Protein AF-A0A3L2TF25-F1 (afdb_monomer_lite)

pLDDT: mean 81.67, std 15.46, range [38.72, 98.06]

Radius of gyration: 42.94 Å; chains: 1; bounding box: 91×60×108 Å

Foldseek 3Di:
DDPDPVVVCPVVPPVVVVDDPVRVVCVVCVVVVVVVCVVCVPPD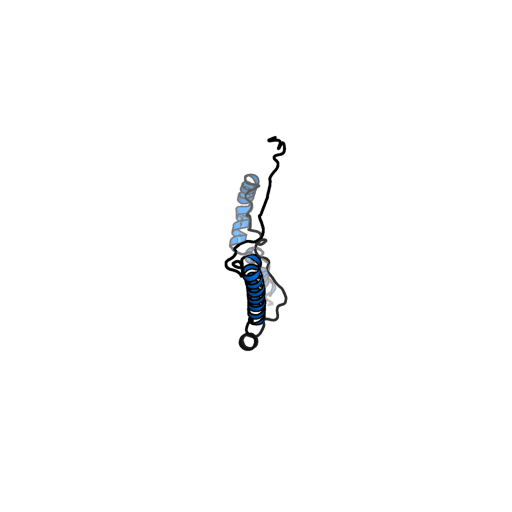DDDDDVPVDPPPPDVDPDDDPVVCVVPPDDCVVVVVVVVVVVVVVCVVVVVCCCPVVPFPPDPVGDPDDDPDDDDDDDDDPD

Structure (mmCIF, N/CA/C/O backbone):
data_AF-A0A3L2TF25-F1
#
_entry.id   AF-A0A3L2TF25-F1
#
loop_
_atom_site.group_PDB
_atom_site.id
_atom_site.type_symbol
_atom_site.label_atom_id
_atom_site.label_alt_id
_atom_site.label_comp_id
_atom_site.label_asym_id
_atom_site.label_entity_id
_atom_site.label_seq_id
_atom_site.pdbx_PDB_ins_code
_atom_site.Cartn_x
_atom_site.Cartn_y
_atom_site.Cartn_z
_atom_site.occupancy
_atom_site.B_iso_or_equiv
_atom_site.auth_seq_id
_atom_site.auth_comp_id
_atom_site.auth_asym_id
_atom_site.auth_atom_id
_atom_site.pdbx_PDB_model_num
ATOM 1 N N . MET A 1 1 ? 56.995 -3.291 -72.490 1.00 38.72 1 MET A N 1
ATOM 2 C CA . MET A 1 1 ? 55.911 -2.287 -72.456 1.00 38.72 1 MET A CA 1
ATOM 3 C C . MET A 1 1 ? 55.156 -2.468 -71.150 1.00 38.72 1 MET A C 1
ATOM 5 O O . MET A 1 1 ? 54.276 -3.314 -71.073 1.00 38.72 1 MET A O 1
ATOM 9 N N . GLU A 1 2 ? 55.556 -1.752 -70.102 1.00 40.59 2 GLU A N 1
ATOM 10 C CA . GLU A 1 2 ? 54.876 -1.799 -68.804 1.00 40.59 2 GLU A CA 1
ATOM 11 C C . GLU A 1 2 ? 53.756 -0.760 -68.796 1.00 40.59 2 GLU A C 1
ATOM 13 O O . GLU A 1 2 ? 53.997 0.444 -68.739 1.00 40.59 2 GLU A O 1
ATOM 18 N N . ILE A 1 3 ? 52.512 -1.222 -68.920 1.00 48.81 3 ILE A N 1
ATOM 19 C CA . ILE A 1 3 ? 51.339 -0.365 -68.754 1.00 48.81 3 ILE A CA 1
ATOM 20 C C . ILE A 1 3 ? 51.207 -0.099 -67.254 1.00 48.81 3 ILE A C 1
ATOM 22 O O . ILE A 1 3 ? 50.836 -0.983 -66.482 1.00 48.81 3 ILE A O 1
ATOM 26 N N . SER A 1 4 ? 51.552 1.120 -66.849 1.00 49.62 4 SER A N 1
ATOM 27 C CA . SER A 1 4 ? 51.525 1.591 -65.469 1.00 49.62 4 SER A CA 1
ATOM 28 C C . SER A 1 4 ? 50.151 1.365 -64.817 1.00 49.62 4 SER A C 1
ATOM 30 O O . SER A 1 4 ? 49.119 1.914 -65.205 1.00 49.62 4 SER A O 1
ATOM 32 N N . ILE A 1 5 ? 50.138 0.530 -63.776 1.00 53.00 5 ILE A N 1
ATOM 33 C CA . ILE A 1 5 ? 48.951 0.158 -62.982 1.00 53.00 5 ILE A CA 1
ATOM 34 C C . ILE A 1 5 ? 48.367 1.371 -62.219 1.00 53.00 5 ILE A C 1
ATOM 36 O O . ILE A 1 5 ? 47.224 1.344 -61.756 1.00 53.00 5 ILE A O 1
ATOM 40 N N . THR A 1 6 ? 49.098 2.486 -62.152 1.00 54.81 6 THR A N 1
ATOM 41 C CA . THR A 1 6 ? 48.740 3.701 -61.406 1.00 54.81 6 THR A CA 1
ATOM 42 C C . THR A 1 6 ? 47.495 4.427 -61.927 1.00 54.81 6 THR A C 1
ATOM 44 O O . THR A 1 6 ? 46.816 5.089 -61.143 1.00 54.81 6 THR A O 1
ATOM 47 N N . ALA A 1 7 ? 47.106 4.262 -63.196 1.00 54.38 7 ALA A N 1
ATOM 48 C CA . ALA A 1 7 ? 45.924 4.940 -63.747 1.00 54.38 7 ALA A CA 1
ATOM 49 C C . ALA A 1 7 ? 44.576 4.335 -63.297 1.00 54.38 7 ALA A C 1
ATOM 51 O O . ALA A 1 7 ? 43.543 5.001 -63.380 1.00 54.38 7 ALA A O 1
ATOM 52 N N . ARG A 1 8 ? 44.552 3.083 -62.809 1.00 51.22 8 ARG A N 1
ATOM 53 C CA . ARG A 1 8 ? 43.303 2.399 -62.413 1.00 51.22 8 ARG A CA 1
ATOM 54 C C . ARG A 1 8 ? 42.851 2.685 -60.977 1.00 51.22 8 ARG A C 1
ATOM 56 O O . ARG A 1 8 ? 41.674 2.499 -60.682 1.00 51.22 8 ARG A O 1
ATOM 63 N N . TYR A 1 9 ? 43.734 3.198 -60.120 1.00 50.28 9 TYR A N 1
ATOM 64 C CA . TYR A 1 9 ? 43.441 3.455 -58.702 1.00 50.28 9 TYR A CA 1
ATOM 65 C C . TYR A 1 9 ? 43.125 4.925 -58.368 1.00 50.28 9 TYR A C 1
ATOM 67 O O . TYR A 1 9 ? 42.723 5.214 -57.244 1.00 50.28 9 TYR A O 1
ATOM 75 N N . SER A 1 10 ? 43.220 5.859 -59.324 1.00 54.38 10 SER A N 1
ATOM 76 C CA . SER A 1 10 ? 42.895 7.282 -59.090 1.00 54.38 10 SER A CA 1
ATOM 77 C C . SER A 1 10 ? 41.399 7.554 -58.889 1.00 54.38 10 SER A C 1
ATOM 79 O O . SER A 1 10 ? 41.024 8.554 -58.287 1.00 54.38 10 SER A O 1
ATOM 81 N N . LYS A 1 11 ? 40.522 6.651 -59.349 1.00 53.31 11 LYS A N 1
ATOM 82 C CA . LYS A 1 11 ? 39.061 6.792 -59.212 1.00 53.31 11 LYS A CA 1
ATOM 83 C C . LYS A 1 11 ? 38.536 6.482 -57.807 1.00 53.31 11 LYS A C 1
ATOM 85 O O . LYS A 1 11 ? 37.373 6.748 -57.531 1.00 53.31 11 LYS A O 1
ATOM 90 N N . LEU A 1 12 ? 39.355 5.910 -56.925 1.00 53.34 12 LEU A N 1
ATOM 91 C CA . LEU A 1 12 ? 38.930 5.524 -55.573 1.00 53.34 12 LEU A CA 1
ATOM 92 C C . LEU A 1 12 ? 39.085 6.651 -54.539 1.00 53.34 12 LEU A C 1
ATOM 94 O O . LEU A 1 12 ? 38.544 6.540 -53.444 1.00 53.34 12 LEU A O 1
ATOM 98 N N . THR A 1 13 ? 39.779 7.741 -54.876 1.00 55.03 13 THR A N 1
ATOM 99 C CA . THR A 1 13 ? 40.023 8.889 -53.979 1.00 55.03 13 THR A CA 1
ATOM 100 C C . THR A 1 13 ? 39.224 10.137 -54.355 1.00 55.03 13 THR A C 1
ATOM 102 O O . THR A 1 13 ? 39.316 11.170 -53.688 1.00 55.03 13 THR A O 1
ATOM 105 N N . ASP A 1 14 ? 38.411 10.055 -55.408 1.00 60.00 14 ASP A N 1
ATOM 106 C CA . ASP A 1 14 ? 37.615 11.173 -55.889 1.00 60.00 14 ASP A CA 1
ATOM 107 C C . ASP A 1 14 ? 36.453 11.424 -54.907 1.00 60.00 14 ASP A C 1
ATOM 109 O O . ASP A 1 14 ? 35.483 10.661 -54.858 1.00 60.00 14 ASP A O 1
ATOM 113 N N . ARG A 1 15 ? 36.530 12.489 -54.087 1.00 58.09 15 ARG A N 1
ATOM 114 C CA . ARG A 1 15 ? 35.522 12.807 -53.040 1.00 58.09 15 ARG A CA 1
ATOM 115 C C . ARG A 1 15 ? 34.084 12.821 -53.572 1.00 58.09 15 ARG A C 1
ATOM 117 O O . ARG A 1 15 ? 33.142 12.553 -52.829 1.00 58.09 15 ARG A O 1
ATOM 124 N N . ARG A 1 16 ? 33.899 13.106 -54.867 1.00 55.97 16 ARG A N 1
ATOM 125 C CA . ARG A 1 16 ? 32.598 13.055 -55.553 1.00 55.97 16 ARG A CA 1
ATOM 126 C C . ARG A 1 16 ? 31.972 11.658 -55.588 1.00 55.97 16 ARG A C 1
ATOM 128 O O . ARG A 1 16 ? 30.742 11.576 -55.580 1.00 55.97 16 ARG A O 1
ATOM 135 N N . ILE A 1 17 ? 32.778 10.599 -55.634 1.00 58.16 17 ILE A N 1
ATOM 136 C CA . ILE A 1 17 ? 32.339 9.194 -55.675 1.00 58.16 17 ILE A CA 1
ATOM 137 C C . ILE A 1 17 ? 32.007 8.691 -54.263 1.00 58.16 17 ILE A C 1
ATOM 139 O O . ILE A 1 17 ? 31.084 7.901 -54.094 1.00 58.16 17 ILE A O 1
ATOM 143 N N . GLN A 1 18 ? 32.691 9.219 -53.246 1.00 63.19 18 GLN A N 1
ATOM 144 C CA . GLN A 1 18 ? 32.532 8.822 -51.844 1.00 63.19 18 GLN A CA 1
ATOM 145 C C . GLN A 1 18 ? 31.265 9.389 -51.175 1.00 63.19 18 GLN A C 1
ATOM 147 O O . GLN A 1 18 ? 30.787 8.845 -50.183 1.00 63.19 18 GLN A O 1
ATOM 152 N N . MET A 1 19 ? 30.706 10.477 -51.715 1.00 73.31 19 MET A N 1
ATOM 153 C CA . MET A 1 19 ? 29.523 11.141 -51.160 1.00 73.31 19 MET A CA 1
ATOM 154 C C . MET A 1 19 ? 28.221 10.517 -51.668 1.00 73.31 19 MET A C 1
ATOM 156 O O . MET A 1 19 ? 28.060 10.271 -52.866 1.00 73.31 19 MET A O 1
ATOM 160 N N . ASP A 1 20 ? 27.246 10.316 -50.779 1.00 82.94 20 ASP A N 1
ATOM 161 C CA . ASP A 1 20 ? 25.920 9.856 -51.191 1.00 82.94 20 ASP A CA 1
ATOM 162 C C . ASP A 1 20 ? 25.215 10.905 -52.090 1.00 82.94 20 ASP A C 1
ATOM 164 O O . ASP A 1 20 ? 25.556 12.097 -52.132 1.00 82.94 20 ASP A O 1
ATOM 168 N N . ALA A 1 21 ? 24.218 10.466 -52.863 1.00 82.38 21 ALA A N 1
ATOM 169 C CA . ALA A 1 21 ? 23.508 11.346 -53.794 1.00 82.38 21 ALA A CA 1
ATOM 170 C C . ALA A 1 21 ? 22.782 12.514 -53.093 1.00 82.38 21 ALA A C 1
ATOM 172 O O . ALA A 1 21 ? 22.637 13.599 -53.674 1.00 82.38 21 ALA A O 1
ATOM 173 N N . GLN A 1 22 ? 22.346 12.318 -51.847 1.00 83.81 22 GLN A N 1
ATOM 174 C CA . GLN A 1 22 ? 21.678 13.331 -51.037 1.00 83.81 22 GLN A CA 1
ATOM 175 C C . GLN A 1 22 ? 22.672 14.399 -50.562 1.00 83.81 22 GLN A C 1
ATOM 177 O O . GLN A 1 22 ? 22.355 15.590 -50.601 1.00 83.81 22 GLN A O 1
ATOM 182 N N . ALA A 1 23 ? 23.886 14.006 -50.195 1.00 83.12 23 ALA A N 1
ATOM 183 C CA . ALA A 1 23 ? 24.963 14.865 -49.742 1.00 83.12 23 ALA A CA 1
ATOM 184 C C . ALA A 1 23 ? 25.459 15.767 -50.881 1.00 83.12 23 ALA A C 1
ATOM 186 O O . ALA A 1 23 ? 25.485 16.988 -50.720 1.00 83.12 23 ALA A O 1
ATOM 187 N N . ARG A 1 24 ? 25.654 15.218 -52.090 1.00 84.94 24 ARG A N 1
ATOM 188 C CA . ARG A 1 24 ? 25.953 16.027 -53.294 1.00 84.94 24 ARG A CA 1
ATOM 189 C C . ARG A 1 24 ? 24.856 17.048 -53.620 1.00 84.94 24 ARG A C 1
ATOM 191 O O . ARG A 1 24 ? 25.123 18.144 -54.116 1.00 84.94 24 ARG A O 1
ATOM 198 N N . ARG A 1 25 ? 23.585 16.698 -53.391 1.00 85.44 25 ARG A N 1
ATOM 199 C CA . ARG A 1 25 ? 22.449 17.621 -53.576 1.00 85.44 25 ARG A CA 1
ATOM 200 C C . ARG A 1 25 ? 22.410 18.702 -52.490 1.00 85.44 25 ARG A C 1
ATOM 202 O O . ARG A 1 25 ? 22.011 19.824 -52.801 1.00 85.44 25 ARG A O 1
ATOM 209 N N . ARG A 1 26 ? 22.801 18.383 -51.251 1.00 85.94 26 ARG A N 1
ATOM 210 C CA . ARG A 1 26 ? 22.909 19.346 -50.142 1.00 85.94 26 ARG A CA 1
ATOM 211 C C . ARG A 1 26 ? 24.011 20.371 -50.407 1.00 85.94 26 ARG A C 1
ATOM 213 O O . ARG A 1 26 ? 23.721 21.556 -50.297 1.00 85.94 26 ARG A O 1
ATOM 220 N N . GLU A 1 27 ? 25.194 19.937 -50.844 1.00 85.81 27 GLU A N 1
ATOM 221 C CA . GLU A 1 27 ? 26.321 20.828 -51.177 1.00 85.81 27 GLU A CA 1
ATOM 222 C C . GLU A 1 27 ? 25.964 21.829 -52.277 1.00 85.81 27 GLU A C 1
ATOM 224 O O . GLU A 1 27 ? 26.125 23.032 -52.097 1.00 85.81 27 GLU A O 1
ATOM 229 N N . ARG A 1 28 ? 25.352 21.363 -53.376 1.00 89.50 28 ARG A N 1
ATOM 230 C CA . ARG A 1 28 ? 24.872 22.258 -54.448 1.00 89.50 28 ARG A CA 1
ATOM 231 C C . ARG A 1 28 ? 23.836 23.284 -53.989 1.00 89.50 28 ARG A C 1
ATOM 233 O O . ARG A 1 28 ? 23.582 24.247 -54.698 1.00 89.50 28 ARG A O 1
ATOM 240 N N . ARG A 1 29 ? 23.180 23.059 -52.850 1.00 90.81 29 ARG A N 1
ATOM 241 C CA . ARG A 1 29 ? 22.178 23.968 -52.279 1.00 90.81 29 ARG A CA 1
ATOM 242 C C . ARG A 1 29 ? 22.666 24.663 -51.014 1.00 90.81 29 ARG A C 1
ATOM 244 O O . ARG A 1 29 ? 21.836 25.242 -50.316 1.00 90.81 29 ARG A O 1
ATOM 251 N N . ALA A 1 30 ? 23.963 24.613 -50.717 1.00 87.56 30 ALA A N 1
ATOM 252 C CA . ALA A 1 30 ? 24.525 25.193 -49.504 1.00 87.56 30 ALA A CA 1
ATOM 253 C C . ALA A 1 30 ? 24.215 26.692 -49.391 1.00 87.56 30 ALA A C 1
ATOM 255 O O . ALA A 1 30 ? 23.776 27.141 -48.341 1.00 87.56 30 ALA A O 1
ATOM 256 N N . GLU A 1 31 ? 24.326 27.436 -50.490 1.00 87.12 31 GLU A N 1
ATOM 257 C CA . GLU A 1 31 ? 24.062 28.879 -50.529 1.00 87.12 31 GLU A CA 1
ATOM 258 C C . GLU A 1 31 ? 22.587 29.212 -50.248 1.00 87.12 31 GLU A C 1
ATOM 260 O O . GLU A 1 31 ? 22.271 30.036 -49.391 1.00 87.12 31 GLU A O 1
ATOM 265 N N . LYS A 1 32 ? 21.663 28.459 -50.861 1.00 89.81 32 LYS A N 1
ATOM 266 C CA . LYS A 1 32 ? 20.223 28.557 -50.575 1.00 89.81 32 LYS A CA 1
ATOM 267 C C . LYS A 1 32 ? 19.905 28.210 -49.117 1.00 89.81 32 LYS A C 1
ATOM 269 O O . LYS A 1 32 ? 19.047 28.838 -48.502 1.00 89.81 32 LYS A O 1
ATOM 274 N N . GLN A 1 33 ? 20.576 27.204 -48.557 1.00 85.00 33 GLN A N 1
ATOM 275 C CA . GLN A 1 33 ? 20.422 26.844 -47.147 1.00 85.00 33 GLN A CA 1
ATOM 276 C C . GLN A 1 33 ? 21.007 27.913 -46.219 1.00 85.00 33 GLN A C 1
ATOM 278 O O . GLN A 1 33 ? 20.435 28.146 -45.161 1.00 85.00 33 GLN A O 1
ATOM 283 N N . ALA A 1 34 ? 22.108 28.567 -46.595 1.00 84.94 34 ALA A N 1
ATOM 284 C CA . ALA A 1 34 ? 22.728 29.636 -45.818 1.00 84.94 34 ALA A CA 1
ATOM 285 C C . ALA A 1 34 ? 21.818 30.868 -45.740 1.00 84.94 34 ALA A C 1
ATOM 287 O O . ALA A 1 34 ? 21.548 31.346 -44.641 1.00 84.94 34 ALA A O 1
ATOM 288 N N . GLN A 1 35 ? 21.254 31.301 -46.872 1.00 88.31 35 GLN A N 1
ATOM 289 C CA . GLN A 1 35 ? 20.246 32.369 -46.905 1.00 88.31 35 GLN A CA 1
ATOM 290 C C . GLN A 1 35 ? 19.028 32.017 -46.043 1.00 88.31 35 GLN A C 1
ATOM 292 O O . GLN A 1 35 ? 18.568 32.823 -45.237 1.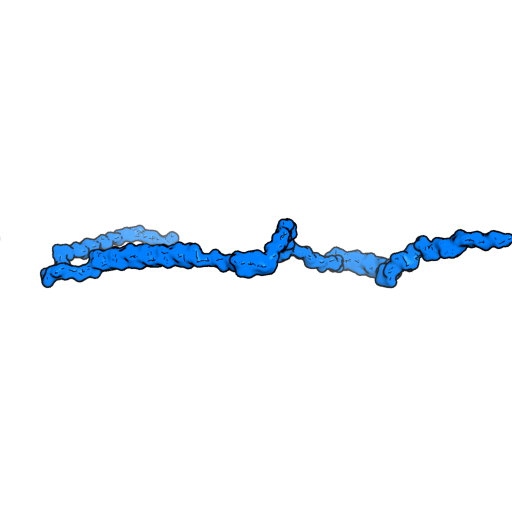00 88.31 35 GLN A O 1
ATOM 297 N N . TRP A 1 36 ? 18.534 30.782 -46.160 1.00 85.69 36 TRP A N 1
ATOM 298 C CA . TRP A 1 36 ? 17.386 30.329 -45.382 1.00 85.69 36 TRP A CA 1
ATOM 299 C C . TRP A 1 36 ? 17.672 30.278 -43.875 1.00 85.69 36 TRP A C 1
ATOM 301 O O . TRP A 1 36 ? 16.824 30.697 -43.094 1.00 85.69 36 TRP A O 1
ATOM 311 N N . LYS A 1 37 ? 18.861 29.820 -43.460 1.00 83.88 37 LYS A N 1
ATOM 312 C CA . LYS A 1 37 ? 19.297 29.804 -42.052 1.00 83.88 37 LYS A CA 1
ATOM 313 C C . LYS A 1 37 ? 19.507 31.210 -41.490 1.00 83.88 37 LYS A C 1
ATOM 315 O O . LYS A 1 37 ? 19.174 31.434 -40.333 1.00 83.88 37 LYS A O 1
ATOM 320 N N . ALA A 1 38 ? 20.026 32.139 -42.295 1.00 84.38 38 ALA A N 1
ATOM 321 C CA . ALA A 1 38 ? 20.179 33.539 -41.901 1.00 84.38 38 ALA A CA 1
ATOM 322 C C . ALA A 1 38 ? 18.816 34.204 -41.641 1.00 84.38 38 ALA A C 1
ATOM 324 O O . ALA A 1 38 ? 18.669 34.938 -40.671 1.00 84.38 38 ALA A O 1
ATOM 325 N N . ALA A 1 39 ? 17.810 33.894 -42.466 1.00 87.06 39 ALA A N 1
ATOM 326 C CA . ALA A 1 39 ? 16.442 34.381 -42.286 1.00 87.06 39 ALA A CA 1
ATOM 327 C C . ALA A 1 39 ? 15.650 33.626 -41.199 1.00 87.06 39 ALA A C 1
ATOM 329 O O . ALA A 1 39 ? 14.734 34.188 -40.609 1.00 87.06 39 ALA A O 1
ATOM 330 N N . ASN A 1 40 ? 15.984 32.358 -40.928 1.00 84.06 40 ASN A N 1
ATOM 331 C CA . ASN A 1 40 ? 15.253 31.488 -40.000 1.00 84.06 40 ASN A CA 1
ATOM 332 C C . ASN A 1 40 ? 16.189 30.876 -38.941 1.00 84.06 40 ASN A C 1
ATOM 334 O O . ASN A 1 40 ? 16.381 29.654 -38.918 1.00 84.06 40 ASN A O 1
ATOM 338 N N . PRO A 1 41 ? 16.762 31.691 -38.035 1.00 79.06 41 PRO A N 1
ATOM 339 C CA . PRO A 1 41 ? 17.740 31.216 -37.056 1.00 79.06 41 PRO A CA 1
ATOM 340 C C . PRO A 1 41 ? 17.162 30.209 -36.046 1.00 79.06 41 PRO A C 1
ATOM 342 O O . PRO A 1 41 ? 17.906 29.404 -35.493 1.00 79.06 41 PRO A O 1
ATOM 345 N N . LEU A 1 42 ? 15.842 30.215 -35.821 1.00 78.25 42 LEU A N 1
ATOM 346 C CA . LEU A 1 42 ? 15.165 29.35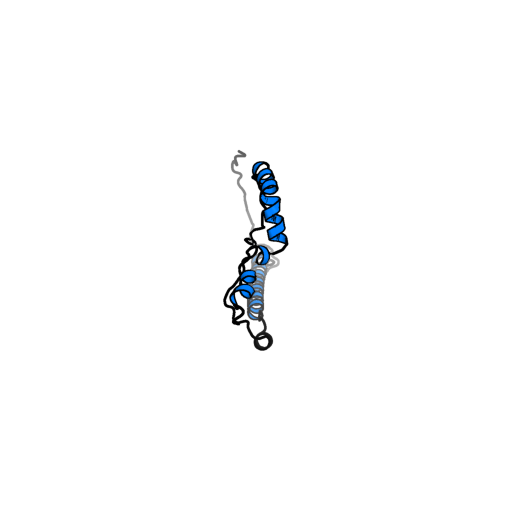5 -34.840 1.00 78.25 42 LEU A CA 1
ATOM 347 C C . LEU A 1 42 ? 14.612 28.039 -35.424 1.00 78.25 42 LEU A C 1
ATOM 349 O O . LEU A 1 42 ? 14.301 27.124 -34.668 1.00 78.25 42 LEU A O 1
ATOM 353 N N . LEU A 1 43 ? 14.502 27.908 -36.752 1.00 73.69 43 LEU A N 1
ATOM 354 C CA . LEU A 1 43 ? 13.932 26.728 -37.429 1.00 73.69 43 LEU A CA 1
ATOM 355 C C . LEU A 1 43 ? 15.022 25.752 -37.899 1.00 73.69 43 LEU A C 1
ATOM 357 O O . LEU A 1 43 ? 15.019 25.261 -39.026 1.00 73.69 43 LEU A O 1
ATOM 361 N N . VAL A 1 44 ? 15.981 25.443 -37.034 1.00 68.75 44 VAL A N 1
ATOM 362 C CA . VAL A 1 44 ? 16.969 24.387 -37.295 1.00 68.75 44 VAL A CA 1
ATOM 363 C C . VAL A 1 44 ? 16.391 23.069 -36.782 1.00 68.75 44 VAL A C 1
ATOM 365 O O . VAL A 1 44 ? 15.873 23.035 -35.673 1.00 68.75 44 VAL A O 1
ATOM 368 N N . GLY A 1 45 ? 16.424 22.006 -37.597 1.00 69.69 45 GLY A N 1
ATOM 369 C CA . GLY A 1 45 ? 15.716 20.742 -37.344 1.00 69.69 45 GLY A CA 1
ATOM 370 C C . GLY A 1 45 ? 15.808 20.257 -35.894 1.00 69.69 45 GLY A C 1
ATOM 371 O O . GLY A 1 45 ? 16.844 19.751 -35.465 1.00 69.69 45 GLY A O 1
ATOM 372 N N . VAL A 1 46 ? 14.715 20.416 -35.147 1.00 68.12 46 VAL A N 1
ATOM 373 C CA . VAL A 1 46 ? 14.624 19.997 -33.749 1.00 68.12 46 VAL A CA 1
ATOM 374 C C . VAL A 1 46 ? 14.335 18.500 -33.730 1.00 68.12 46 VAL A C 1
ATOM 376 O O . VAL A 1 46 ? 13.274 18.057 -34.159 1.00 68.12 46 VAL A O 1
ATOM 379 N N . SER A 1 47 ? 15.290 17.709 -33.248 1.00 67.69 47 SER A N 1
ATOM 380 C CA . SER A 1 47 ? 15.067 16.294 -32.942 1.00 67.69 47 SER A CA 1
ATOM 381 C C . SER A 1 47 ? 14.551 16.168 -31.508 1.00 67.69 47 SER A C 1
ATOM 383 O O . SER A 1 47 ? 15.118 16.772 -30.593 1.00 67.69 47 SER A O 1
ATOM 385 N N . ALA A 1 48 ? 13.481 15.401 -31.296 1.00 70.94 48 ALA A N 1
ATOM 386 C CA . ALA A 1 48 ? 12.959 15.135 -29.960 1.00 70.94 48 ALA A CA 1
ATOM 387 C C . ALA A 1 48 ? 14.031 14.421 -29.115 1.00 70.94 48 ALA A C 1
ATOM 389 O O . ALA A 1 48 ? 14.508 13.345 -29.478 1.00 70.94 48 ALA A O 1
ATOM 390 N N . LYS A 1 49 ? 14.434 15.017 -27.985 1.00 69.00 49 LYS A N 1
ATOM 391 C CA . LYS A 1 49 ? 15.392 14.381 -27.071 1.00 69.00 49 LYS A CA 1
ATOM 392 C C . LYS A 1 49 ? 14.688 13.237 -26.320 1.00 69.00 49 LYS A C 1
ATOM 394 O O . LYS A 1 49 ? 13.618 13.470 -25.760 1.00 69.00 49 LYS A O 1
ATOM 399 N N . PRO A 1 50 ? 15.277 12.030 -26.232 1.00 67.50 50 PRO A N 1
ATOM 400 C CA . PRO A 1 50 ? 14.640 10.822 -25.689 1.00 67.50 50 PRO A CA 1
ATOM 401 C C . PRO A 1 50 ? 14.515 10.804 -24.151 1.00 67.50 50 PRO A C 1
ATOM 403 O O . PRO A 1 50 ? 14.447 9.737 -23.548 1.00 67.50 50 PRO A O 1
ATOM 406 N N . VAL A 1 51 ? 14.477 11.970 -23.498 1.00 59.91 51 VAL A N 1
ATOM 407 C CA . VAL A 1 51 ? 14.499 12.109 -22.029 1.00 59.91 51 VAL A CA 1
ATOM 408 C C . VAL A 1 51 ? 13.296 11.417 -21.360 1.00 59.91 51 VAL A C 1
ATOM 410 O O . VAL A 1 51 ? 13.384 11.018 -20.206 1.00 59.91 51 VAL A O 1
ATOM 413 N N . ASN A 1 52 ? 12.209 11.165 -22.100 1.00 60.69 52 ASN A N 1
ATOM 414 C CA . ASN A 1 52 ? 10.991 10.523 -21.586 1.00 60.69 52 ASN A CA 1
ATOM 415 C C . ASN A 1 52 ? 11.040 8.985 -21.531 1.00 60.69 52 ASN A C 1
ATOM 417 O O . ASN A 1 52 ? 10.078 8.371 -21.071 1.00 60.69 52 ASN A O 1
ATOM 421 N N . ARG A 1 53 ? 12.115 8.334 -22.001 1.00 60.88 53 ARG A N 1
ATOM 422 C CA . ARG A 1 53 ? 12.259 6.874 -21.904 1.00 60.88 53 ARG A CA 1
ATOM 423 C C . ARG A 1 53 ? 13.548 6.548 -21.158 1.00 60.88 53 ARG A C 1
ATOM 425 O O . ARG A 1 53 ? 14.591 6.459 -21.806 1.00 60.88 53 ARG A O 1
ATOM 432 N N . PRO A 1 54 ? 13.516 6.350 -19.827 1.00 67.75 54 PRO A N 1
ATOM 433 C CA . PRO A 1 54 ? 14.665 5.782 -19.141 1.00 67.75 54 PRO A CA 1
ATOM 434 C C . PRO A 1 54 ? 14.934 4.410 -19.763 1.00 67.75 54 PRO A C 1
ATOM 436 O O . PRO A 1 54 ? 14.185 3.452 -19.567 1.00 67.75 54 PRO A O 1
ATOM 439 N N . ILE A 1 55 ? 15.980 4.322 -20.584 1.00 62.22 55 ILE A N 1
ATOM 440 C CA . ILE A 1 55 ? 16.489 3.040 -21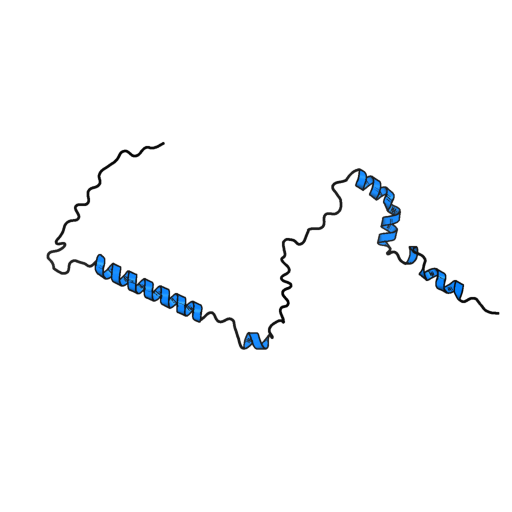.048 1.00 62.22 55 ILE A CA 1
ATOM 441 C C . ILE A 1 55 ? 17.119 2.413 -19.811 1.00 62.22 55 ILE A C 1
ATOM 443 O O . ILE A 1 55 ? 18.225 2.766 -19.413 1.00 62.22 55 ILE A O 1
ATOM 447 N N . LEU A 1 56 ? 16.381 1.509 -19.168 1.00 65.44 56 LEU A N 1
ATOM 448 C CA . LEU A 1 56 ? 16.904 0.654 -18.110 1.00 65.44 56 LEU A CA 1
ATOM 449 C C . LEU A 1 56 ? 17.873 -0.356 -18.745 1.00 65.44 56 LEU A C 1
ATOM 451 O O . LEU A 1 56 ? 17.567 -1.543 -18.833 1.00 65.44 56 LEU A O 1
ATOM 455 N N . SER A 1 57 ? 19.046 0.099 -19.195 1.00 66.12 57 SER A N 1
ATOM 456 C CA . SER A 1 57 ? 20.157 -0.754 -19.640 1.00 66.12 57 SER A CA 1
ATOM 457 C C . SER A 1 57 ? 20.886 -1.369 -18.443 1.00 66.12 57 SER A C 1
ATOM 459 O O . SER A 1 57 ? 22.114 -1.405 -18.389 1.00 66.12 57 SER A O 1
ATOM 461 N N . LEU A 1 58 ? 20.126 -1.828 -17.445 1.00 70.75 58 LEU A N 1
ATOM 462 C CA . LEU A 1 58 ? 20.664 -2.695 -16.410 1.00 70.75 58 LEU A CA 1
ATOM 463 C C . LEU A 1 58 ? 21.143 -3.971 -17.109 1.00 70.75 58 LEU A C 1
ATOM 465 O O . LEU A 1 58 ? 20.426 -4.509 -17.954 1.00 70.75 58 LEU A O 1
ATOM 469 N N . ASN A 1 59 ? 22.330 -4.458 -16.747 1.00 64.00 59 ASN A N 1
ATOM 470 C CA . ASN A 1 59 ? 22.925 -5.687 -17.271 1.00 64.00 59 ASN A CA 1
ATOM 471 C C . ASN A 1 59 ? 22.135 -6.914 -16.767 1.00 64.00 59 ASN A C 1
ATOM 473 O O . ASN A 1 59 ? 22.586 -7.678 -15.917 1.00 64.00 59 ASN A O 1
ATOM 477 N N . ARG A 1 60 ? 20.884 -7.053 -17.215 1.00 65.94 60 ARG A N 1
ATOM 478 C CA . ARG A 1 60 ? 20.006 -8.166 -16.872 1.00 65.94 60 ARG A CA 1
ATOM 479 C C . ARG A 1 60 ? 20.423 -9.335 -17.746 1.00 65.94 60 ARG A C 1
ATOM 481 O O . ARG A 1 60 ? 20.085 -9.361 -18.925 1.00 65.94 60 ARG A O 1
ATOM 488 N N . LYS A 1 61 ? 21.121 -10.320 -17.178 1.00 74.75 61 LYS A N 1
ATOM 489 C CA . LYS A 1 61 ? 21.074 -11.677 -17.733 1.00 74.75 61 LYS A CA 1
ATOM 490 C C . LYS A 1 61 ? 19.594 -12.090 -17.698 1.00 74.75 61 LYS A C 1
ATOM 492 O O . LYS A 1 61 ? 19.035 -12.147 -16.601 1.00 74.75 61 LYS A O 1
ATOM 497 N N . PRO A 1 62 ? 18.911 -12.226 -18.849 1.00 77.06 62 PRO A N 1
ATOM 498 C CA . PRO A 1 62 ? 17.485 -12.512 -18.847 1.00 77.06 62 PRO A CA 1
ATOM 499 C C . PRO A 1 62 ? 17.271 -13.882 -18.204 1.00 77.06 62 PRO A C 1
ATOM 501 O O . PRO A 1 62 ? 17.961 -14.836 -18.561 1.00 77.06 62 PRO A O 1
ATOM 504 N N . LYS A 1 63 ? 16.338 -13.972 -17.248 1.00 79.50 63 LYS A N 1
ATOM 505 C CA . LYS A 1 63 ? 15.940 -15.260 -16.667 1.00 79.50 63 LYS A CA 1
ATOM 506 C C . LYS A 1 63 ? 15.458 -16.180 -17.787 1.00 79.50 63 LYS A C 1
ATOM 508 O O . LYS A 1 63 ? 14.783 -15.717 -18.715 1.00 79.50 63 LYS A O 1
ATOM 513 N N . SER A 1 64 ? 15.785 -17.466 -17.705 1.00 88.56 64 SER A N 1
ATOM 514 C CA . SER A 1 64 ? 15.288 -18.428 -18.688 1.00 88.56 64 SER A CA 1
ATOM 515 C C . SER A 1 64 ? 13.760 -18.514 -18.615 1.00 88.56 64 SER A C 1
ATOM 517 O O . SER A 1 64 ? 13.151 -18.395 -17.546 1.00 88.56 64 SER A O 1
ATOM 519 N N . ARG A 1 65 ? 13.118 -18.760 -19.763 1.00 87.56 65 ARG A N 1
ATOM 520 C CA . ARG A 1 65 ? 11.669 -19.016 -19.816 1.00 87.56 65 ARG A CA 1
ATOM 521 C C . ARG A 1 65 ? 11.287 -20.228 -18.960 1.00 87.56 65 ARG A C 1
ATOM 523 O O . ARG A 1 65 ? 10.235 -20.208 -18.335 1.00 87.56 65 ARG A O 1
ATOM 530 N N . VAL A 1 66 ? 12.157 -21.239 -18.901 1.00 91.94 66 VAL A N 1
ATOM 531 C CA . VAL A 1 66 ? 11.957 -22.448 -18.084 1.00 91.94 66 VAL A CA 1
ATOM 532 C C . VAL A 1 66 ? 12.024 -22.116 -16.592 1.00 91.94 66 VAL A C 1
ATOM 534 O O . VAL A 1 66 ? 11.154 -22.526 -15.835 1.00 91.94 66 VAL A O 1
ATOM 537 N N . GLU A 1 67 ? 12.993 -21.301 -16.169 1.00 88.31 67 GLU A N 1
ATOM 538 C CA . GLU A 1 67 ? 13.122 -20.874 -14.766 1.00 88.31 67 GLU A CA 1
ATOM 539 C C . GLU A 1 67 ? 11.926 -20.045 -14.299 1.00 88.31 67 GLU A C 1
ATOM 541 O O . GLU A 1 67 ? 11.531 -20.138 -13.141 1.00 88.31 67 GLU A O 1
ATOM 546 N N . SER A 1 68 ? 11.351 -19.249 -15.203 1.00 88.81 68 SER A N 1
ATOM 547 C CA . SER A 1 68 ? 10.170 -18.428 -14.922 1.00 88.81 68 SER A CA 1
ATOM 548 C C . SER A 1 68 ? 8.887 -19.263 -14.851 1.00 88.81 68 SER A C 1
ATOM 550 O O . SER A 1 68 ? 7.970 -18.898 -14.127 1.00 88.81 68 SER A O 1
ATOM 552 N N . ALA A 1 69 ? 8.819 -20.383 -15.581 1.00 88.69 69 ALA A N 1
ATOM 553 C CA . ALA A 1 69 ? 7.721 -21.345 -15.474 1.00 88.69 69 ALA A CA 1
ATOM 554 C C . ALA A 1 69 ? 7.805 -22.165 -14.176 1.00 88.69 69 ALA A C 1
ATOM 556 O O . ALA A 1 69 ? 6.780 -22.435 -13.562 1.00 88.69 69 ALA A O 1
ATOM 557 N N . LEU A 1 70 ? 9.022 -22.531 -13.755 1.00 93.25 70 LEU A N 1
ATOM 558 C CA . LEU A 1 70 ? 9.262 -23.246 -12.496 1.00 93.25 70 LEU A CA 1
ATOM 559 C C . LEU A 1 70 ? 9.078 -22.352 -11.262 1.00 93.25 70 LEU A C 1
ATOM 561 O O . LEU A 1 70 ? 8.630 -22.838 -10.232 1.00 93.25 70 LEU A O 1
ATOM 565 N N . ASN A 1 71 ? 9.409 -21.062 -11.367 1.00 89.06 71 ASN A N 1
ATOM 566 C CA . ASN A 1 71 ? 9.289 -20.086 -10.283 1.00 89.06 71 ASN A CA 1
ATOM 567 C C . ASN A 1 71 ? 8.363 -18.940 -10.715 1.00 89.06 71 ASN A C 1
ATOM 569 O O . ASN A 1 71 ? 8.851 -17.852 -11.061 1.00 89.06 71 ASN A O 1
ATOM 573 N N . PRO A 1 72 ? 7.039 -19.176 -10.754 1.00 90.94 72 PRO A N 1
ATOM 574 C CA . PRO A 1 72 ? 6.086 -18.119 -11.045 1.00 90.94 72 PRO A CA 1
ATOM 575 C C . PRO A 1 72 ? 6.149 -17.031 -9.968 1.00 90.94 72 PRO A C 1
ATOM 577 O O . PRO A 1 72 ? 6.658 -17.235 -8.866 1.00 90.94 72 PRO A O 1
ATOM 580 N N . ILE A 1 73 ? 5.631 -15.847 -10.295 1.00 92.38 73 ILE A N 1
ATOM 581 C CA . ILE A 1 73 ? 5.481 -14.782 -9.303 1.00 92.38 73 ILE A CA 1
ATOM 582 C C . ILE A 1 73 ? 4.454 -15.254 -8.281 1.00 92.38 73 ILE A C 1
ATOM 584 O O . ILE A 1 73 ? 3.286 -15.433 -8.620 1.00 92.38 73 ILE A O 1
ATOM 588 N N . ASP A 1 74 ? 4.911 -15.438 -7.051 1.00 93.31 74 ASP A N 1
ATOM 589 C CA . ASP A 1 74 ? 4.075 -15.866 -5.948 1.00 93.31 74 ASP A CA 1
ATOM 590 C C . ASP A 1 74 ? 3.726 -14.672 -5.052 1.00 93.31 74 ASP A C 1
ATOM 592 O O . ASP A 1 74 ? 4.604 -13.954 -4.569 1.00 93.31 74 ASP A O 1
ATOM 596 N N . LEU A 1 75 ? 2.427 -14.442 -4.872 1.00 95.12 75 LEU A N 1
ATOM 597 C CA . LEU A 1 75 ? 1.868 -13.404 -4.004 1.00 95.12 75 LEU A CA 1
ATOM 598 C C . LEU A 1 75 ? 1.052 -14.011 -2.853 1.00 95.12 75 LEU A C 1
ATOM 600 O O . LEU A 1 75 ? 0.372 -13.272 -2.143 1.00 95.12 75 LEU A O 1
ATOM 604 N N . THR A 1 76 ? 1.115 -15.329 -2.650 1.00 95.69 76 THR A N 1
ATOM 605 C CA . THR A 1 76 ? 0.392 -16.033 -1.577 1.00 95.69 76 THR A CA 1
ATOM 606 C C . THR A 1 76 ? 0.714 -15.456 -0.204 1.00 95.69 76 THR A C 1
ATOM 608 O O . THR A 1 76 ? -0.200 -15.094 0.524 1.00 95.69 76 THR A O 1
ATOM 611 N N . VAL A 1 77 ? 1.993 -15.225 0.096 1.00 96.06 77 VAL A N 1
ATOM 612 C CA . VAL A 1 77 ? 2.438 -14.615 1.363 1.00 96.06 77 VAL A CA 1
ATOM 613 C C . VAL A 1 77 ? 1.806 -13.236 1.596 1.00 96.06 77 VAL A C 1
ATOM 615 O O . VAL A 1 77 ? 1.466 -12.880 2.723 1.00 96.06 77 VAL A O 1
ATOM 618 N N . LEU A 1 78 ? 1.625 -12.444 0.533 1.00 96.44 78 LEU A N 1
ATOM 619 C CA . LEU A 1 78 ? 0.966 -11.14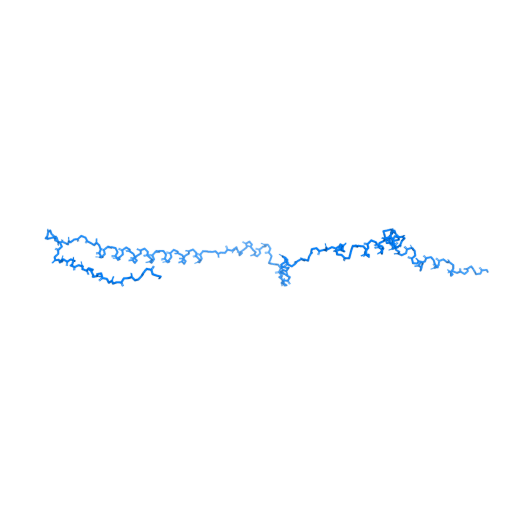2 0.641 1.00 96.44 78 LEU A CA 1
ATOM 620 C C . LEU A 1 78 ? -0.534 -11.299 0.925 1.00 96.44 78 LEU A C 1
ATOM 622 O O . LEU A 1 78 ? -1.078 -10.539 1.725 1.00 96.44 78 LEU A O 1
ATOM 626 N N . ALA A 1 79 ? -1.189 -12.274 0.292 1.00 96.62 79 ALA A N 1
ATOM 627 C CA . ALA A 1 79 ? -2.596 -12.578 0.537 1.00 96.62 79 ALA A CA 1
ATOM 628 C C . ALA A 1 79 ? -2.825 -13.077 1.974 1.00 96.62 79 ALA A C 1
ATOM 630 O O . ALA A 1 79 ? -3.682 -12.541 2.670 1.00 96.62 79 ALA A O 1
ATOM 631 N N . GLU A 1 80 ? -2.001 -14.009 2.456 1.00 96.88 80 GLU A N 1
ATOM 632 C CA . GLU A 1 80 ? -2.049 -14.514 3.835 1.00 96.88 80 GLU A CA 1
ATOM 633 C C . GLU A 1 80 ? -1.866 -13.387 4.858 1.00 96.88 80 GLU A C 1
ATOM 635 O O . GLU A 1 80 ? -2.603 -13.292 5.842 1.00 96.88 80 GLU A O 1
ATOM 640 N N . TYR A 1 81 ? -0.908 -12.489 4.608 1.00 97.69 81 TYR A N 1
ATOM 641 C CA . TYR A 1 81 ? -0.699 -11.326 5.463 1.00 97.69 81 TYR A CA 1
ATOM 642 C C . TYR A 1 81 ? -1.924 -10.403 5.475 1.00 97.69 81 TYR A C 1
ATOM 644 O O . TYR A 1 81 ? -2.333 -9.933 6.538 1.00 97.69 81 TYR A O 1
ATOM 652 N N . HIS A 1 82 ? -2.544 -10.166 4.318 1.00 97.69 82 HIS A N 1
ATOM 653 C CA . HIS A 1 82 ? -3.755 -9.354 4.223 1.00 97.69 82 HIS A CA 1
ATOM 654 C C . HIS A 1 82 ? -4.919 -9.969 5.012 1.00 97.69 82 HIS A C 1
ATOM 656 O O . HIS A 1 82 ? -5.525 -9.290 5.842 1.00 97.69 82 HIS A O 1
ATOM 662 N N . GLU A 1 83 ? -5.174 -11.267 4.834 1.00 97.75 83 GLU A N 1
ATOM 663 C CA . GLU A 1 83 ? -6.211 -11.998 5.571 1.00 97.75 83 GLU A CA 1
ATOM 664 C C . GLU A 1 83 ? -5.973 -11.964 7.086 1.00 97.75 83 GLU A C 1
ATOM 666 O O . GLU A 1 83 ? -6.909 -11.786 7.874 1.00 97.75 83 GLU A O 1
ATOM 671 N N . GLN A 1 84 ? -4.714 -12.080 7.520 1.00 97.94 84 GLN A N 1
ATOM 672 C CA . GLN A 1 84 ? -4.357 -11.971 8.932 1.00 97.94 84 GLN A CA 1
ATOM 673 C C . GLN A 1 84 ? -4.720 -10.591 9.499 1.00 97.94 84 GLN A C 1
ATOM 675 O O . GLN A 1 84 ? -5.258 -10.498 10.609 1.00 97.94 84 GLN A O 1
ATOM 680 N N . ILE A 1 85 ? -4.436 -9.518 8.757 1.00 97.88 85 ILE A N 1
ATOM 681 C CA . ILE A 1 85 ? -4.774 -8.148 9.160 1.00 97.88 85 ILE A CA 1
ATOM 682 C C . ILE A 1 85 ? -6.291 -7.960 9.233 1.00 97.88 85 ILE A C 1
ATOM 684 O O . ILE A 1 85 ? -6.786 -7.464 10.248 1.00 97.88 85 ILE A O 1
ATOM 688 N N . GLU A 1 86 ? -7.032 -8.404 8.220 1.00 97.69 86 GLU A N 1
ATOM 689 C CA . GLU A 1 86 ? -8.493 -8.291 8.185 1.00 97.69 86 GLU A CA 1
ATOM 690 C C . GLU A 1 86 ? -9.161 -9.069 9.322 1.00 97.69 86 GLU A C 1
ATOM 692 O O . GLU A 1 86 ? -10.015 -8.532 10.031 1.00 97.69 86 GLU A O 1
ATOM 697 N N . SER A 1 87 ? -8.729 -10.308 9.562 1.00 97.81 87 SER A N 1
ATOM 698 C CA . SER A 1 87 ? -9.241 -11.145 10.651 1.00 97.81 87 SER A CA 1
ATOM 699 C C . SER A 1 87 ? -8.984 -10.513 12.022 1.00 97.81 87 SER A C 1
ATOM 701 O O . SER A 1 87 ? -9.876 -10.451 12.879 1.00 97.81 87 SER A O 1
ATOM 703 N N . ASN A 1 88 ? -7.781 -9.969 12.229 1.00 98.06 88 ASN A N 1
ATOM 704 C CA . ASN A 1 88 ? -7.438 -9.263 13.460 1.00 98.06 88 ASN A CA 1
ATOM 705 C C . ASN A 1 88 ? -8.291 -8.004 13.651 1.00 98.06 88 ASN A C 1
ATOM 707 O O . ASN A 1 88 ? -8.825 -7.794 14.746 1.00 98.06 88 ASN A O 1
ATOM 711 N N . LEU A 1 89 ? -8.457 -7.199 12.599 1.00 97.88 89 LEU A N 1
ATOM 712 C CA . LEU A 1 89 ? -9.285 -5.996 12.628 1.00 97.88 89 LEU A CA 1
ATOM 713 C C . LEU A 1 89 ? -10.738 -6.347 12.963 1.00 97.88 89 LEU A C 1
ATOM 715 O O . LEU A 1 89 ? -11.298 -5.813 13.923 1.00 97.88 89 LEU A O 1
ATOM 719 N N . GLN A 1 90 ? -11.309 -7.332 12.268 1.00 97.94 90 GLN A N 1
ATOM 720 C CA . GLN A 1 90 ? -12.676 -7.786 12.499 1.00 97.94 90 GLN A CA 1
ATOM 721 C C . GLN A 1 90 ? -12.869 -8.310 13.928 1.00 97.94 90 GLN A C 1
ATOM 723 O O . GLN A 1 90 ? -13.901 -8.058 14.558 1.00 97.94 90 GLN A O 1
ATOM 728 N N . ARG A 1 91 ? -11.878 -9.016 14.485 1.00 98.00 91 ARG A N 1
ATOM 729 C CA . ARG A 1 91 ? -11.920 -9.501 15.872 1.00 98.00 91 ARG A CA 1
ATOM 730 C C . ARG A 1 91 ? -11.938 -8.350 16.877 1.00 98.00 91 ARG A C 1
ATOM 732 O O . ARG A 1 91 ? -12.703 -8.414 17.846 1.00 98.00 91 ARG A O 1
ATOM 739 N N . ILE A 1 92 ? -11.112 -7.326 16.665 1.00 97.38 92 ILE A N 1
ATOM 740 C CA . ILE A 1 92 ? -11.034 -6.145 17.536 1.00 97.38 92 ILE A CA 1
ATOM 741 C C . ILE A 1 92 ? -12.341 -5.355 17.463 1.00 97.38 92 ILE A C 1
ATOM 743 O O . ILE A 1 92 ? -12.960 -5.106 18.500 1.00 97.38 92 ILE A O 1
ATOM 747 N N . GLU A 1 93 ? -12.806 -5.032 16.258 1.00 97.31 93 GLU A N 1
ATOM 748 C CA . GLU A 1 93 ? -14.045 -4.278 16.053 1.00 97.31 93 GLU A CA 1
ATOM 749 C C . GLU A 1 93 ? -15.254 -5.018 16.621 1.00 97.31 93 GLU A C 1
ATOM 751 O O . GLU A 1 93 ? -16.032 -4.443 17.385 1.00 97.31 93 GLU A O 1
ATOM 756 N N . ARG A 1 94 ? -15.374 -6.327 16.362 1.00 97.62 94 ARG A N 1
ATOM 757 C CA . ARG A 1 94 ? -16.459 -7.146 16.917 1.00 97.62 94 ARG A CA 1
ATOM 758 C C . ARG A 1 94 ? -16.437 -7.160 18.443 1.00 97.62 94 ARG A C 1
ATOM 760 O O . ARG A 1 94 ? -17.498 -7.088 19.065 1.00 97.62 94 ARG A O 1
ATOM 767 N N . LYS A 1 95 ? -15.256 -7.271 19.062 1.00 97.94 95 LYS A N 1
ATOM 768 C CA . LYS A 1 95 ? -15.112 -7.262 20.526 1.00 97.94 95 LYS A CA 1
ATOM 769 C C . LYS A 1 95 ? -15.515 -5.910 21.113 1.00 97.94 95 LYS A C 1
ATOM 771 O O . LYS A 1 95 ? -16.273 -5.885 22.086 1.00 97.94 95 LYS A O 1
ATOM 776 N N . ASN A 1 96 ? -15.040 -4.819 20.520 1.00 97.75 96 ASN A N 1
ATOM 777 C CA . ASN A 1 96 ? -15.365 -3.461 20.948 1.00 97.75 96 ASN A CA 1
ATOM 778 C C . ASN A 1 96 ? -16.868 -3.205 20.816 1.00 97.75 96 ASN A C 1
ATOM 780 O O . ASN A 1 96 ? -17.514 -2.871 21.807 1.00 97.75 96 ASN A O 1
ATOM 784 N N . GLN A 1 97 ? -17.447 -3.497 19.649 1.00 97.31 97 GLN A N 1
ATOM 785 C CA . GLN A 1 97 ? -18.872 -3.306 19.386 1.00 97.31 97 GLN A CA 1
ATOM 786 C C . GLN A 1 97 ? -19.750 -4.120 20.343 1.00 97.31 97 GLN A C 1
ATOM 788 O O . GLN A 1 97 ? -20.705 -3.595 20.915 1.00 97.31 97 GLN A O 1
ATOM 793 N N . ARG A 1 98 ? -19.400 -5.396 20.566 1.00 95.94 98 ARG A N 1
ATOM 794 C CA . ARG A 1 98 ? -20.121 -6.287 21.487 1.00 95.94 98 ARG A CA 1
ATOM 795 C C . ARG A 1 98 ? -20.092 -5.779 22.926 1.00 95.94 98 ARG A C 1
ATOM 797 O O . ARG A 1 98 ? -21.061 -5.982 23.648 1.00 95.94 98 ARG A O 1
ATOM 804 N N . THR A 1 99 ? -18.979 -5.187 23.350 1.00 95.44 99 THR A N 1
ATOM 805 C CA . THR A 1 99 ? -18.780 -4.774 24.744 1.00 95.44 99 THR A CA 1
ATOM 806 C C . THR A 1 99 ? -19.379 -3.394 25.003 1.00 95.44 99 THR A C 1
ATOM 808 O O . THR A 1 99 ? -20.168 -3.240 25.934 1.00 95.44 99 THR A O 1
ATOM 811 N N . TRP A 1 100 ? -19.043 -2.403 24.173 1.00 95.75 100 TRP A N 1
ATOM 812 C CA . TRP A 1 100 ? -19.431 -1.003 24.373 1.00 95.75 100 TRP A CA 1
ATOM 813 C C . TRP A 1 100 ? -20.910 -0.732 24.107 1.00 95.75 100 TRP A C 1
ATOM 815 O O . TRP A 1 100 ? -21.505 0.081 24.807 1.00 95.75 100 TRP A O 1
ATOM 825 N N . TYR A 1 101 ? -21.517 -1.432 23.147 1.00 95.19 101 TYR A N 1
ATOM 826 C CA . TYR A 1 101 ? -22.911 -1.212 22.747 1.00 95.19 101 TYR A CA 1
ATOM 827 C C . TYR A 1 101 ? -23.814 -2.402 23.088 1.00 95.19 101 TYR A C 1
ATOM 829 O O . TYR A 1 101 ? -24.772 -2.708 22.377 1.00 95.19 101 TYR A O 1
ATOM 837 N N . SER A 1 102 ? -23.499 -3.106 24.177 1.00 93.44 102 SER A N 1
ATOM 838 C CA . SER A 1 102 ? -24.357 -4.176 24.684 1.00 93.44 102 SER A CA 1
ATOM 839 C C . SER A 1 102 ? -25.678 -3.621 25.227 1.00 93.44 102 SER A C 1
ATOM 841 O O . SER A 1 102 ? -25.741 -2.525 25.782 1.00 93.44 102 SER A O 1
ATOM 843 N N . LYS A 1 103 ? -26.758 -4.397 25.080 1.00 92.94 103 LYS A N 1
ATOM 844 C CA . LYS A 1 103 ? -28.016 -4.102 25.776 1.00 92.94 103 LYS A CA 1
ATOM 845 C C . LYS A 1 103 ? -27.811 -4.297 27.287 1.00 92.94 103 LYS A C 1
ATOM 847 O O . LYS A 1 103 ? -27.062 -5.203 27.667 1.00 92.94 103 LYS A O 1
ATOM 852 N N . PRO A 1 104 ? -28.463 -3.491 28.146 1.00 93.56 104 PRO A N 1
ATOM 853 C CA . PRO A 1 104 ? -28.386 -3.674 29.591 1.00 93.56 104 PRO A CA 1
ATOM 854 C C . PRO A 1 104 ? -28.788 -5.104 29.963 1.00 93.56 104 PRO A C 1
ATOM 856 O O . PRO A 1 104 ? -29.731 -5.665 29.409 1.00 93.56 104 PRO A O 1
ATOM 859 N N . ARG A 1 105 ? -28.013 -5.714 30.866 1.00 86.19 105 ARG A N 1
ATOM 860 C CA . ARG A 1 105 ? -28.109 -7.149 31.168 1.00 86.19 105 ARG A CA 1
ATOM 861 C C . ARG A 1 105 ? -29.388 -7.520 31.925 1.00 86.19 105 ARG A C 1
ATOM 863 O O . ARG A 1 105 ? -29.821 -8.662 31.827 1.00 86.19 105 ARG A O 1
ATOM 870 N N . SER A 1 106 ? -29.951 -6.589 32.689 1.00 87.44 106 SER A N 1
ATOM 871 C CA . SER A 1 106 ? -31.194 -6.766 33.440 1.00 87.44 106 SER A CA 1
ATOM 872 C C . SER A 1 106 ? -32.329 -5.950 32.825 1.00 87.44 106 SER A C 1
ATOM 874 O O . SER A 1 106 ? -32.105 -4.940 32.156 1.00 87.44 106 SER A O 1
ATOM 876 N N . GLU A 1 107 ? -33.564 -6.352 33.119 1.00 91.56 107 GLU A N 1
ATOM 877 C CA . GLU A 1 107 ? -34.784 -5.645 32.699 1.00 91.56 107 GLU A CA 1
ATOM 878 C C . GLU A 1 107 ? -34.917 -4.241 33.321 1.00 91.56 107 GLU A C 1
ATOM 880 O O . GLU A 1 107 ? -35.756 -3.451 32.906 1.00 91.56 107 GLU A O 1
ATOM 885 N N . MET A 1 108 ? -34.040 -3.891 34.272 1.00 91.56 108 MET A N 1
ATOM 886 C CA . MET A 1 108 ? -33.978 -2.571 34.911 1.00 91.56 108 MET A CA 1
ATOM 887 C C . MET A 1 108 ? -33.497 -1.444 33.982 1.00 91.56 108 MET A C 1
ATOM 889 O O . MET A 1 108 ? -33.591 -0.274 34.348 1.00 91.56 108 MET A O 1
ATOM 893 N N . GLY A 1 109 ? -32.959 -1.763 32.801 1.00 91.69 109 GLY A N 1
ATOM 894 C CA . GLY A 1 109 ? -32.489 -0.758 31.844 1.00 91.69 109 GLY A CA 1
ATOM 895 C C . GLY A 1 109 ? -31.132 -0.133 32.204 1.00 91.69 109 GLY A C 1
ATOM 896 O O . GLY A 1 109 ? -30.289 -0.752 32.853 1.00 91.69 109 GLY A O 1
ATOM 897 N N . VAL A 1 110 ? -30.873 1.082 31.707 1.00 92.50 110 VAL A N 1
ATOM 898 C CA . VAL A 1 110 ? -29.592 1.789 31.900 1.00 92.50 110 VAL A CA 1
ATOM 899 C C . VAL A 1 110 ? -29.520 2.364 33.319 1.00 92.50 110 VAL A C 1
ATOM 901 O O . VAL A 1 110 ? -30.378 3.140 33.722 1.00 92.50 110 VAL A O 1
ATOM 904 N N . THR A 1 111 ? -28.473 2.016 34.070 1.00 93.25 111 THR A N 1
ATOM 905 C CA . THR A 1 111 ? -28.332 2.368 35.498 1.00 93.25 111 THR A CA 1
ATOM 906 C C . THR A 1 111 ? -27.648 3.714 35.758 1.00 93.25 111 THR A C 1
ATOM 908 O O . THR A 1 111 ? -27.532 4.143 36.904 1.00 93.25 111 THR A O 1
ATOM 911 N N . CYS A 1 112 ? -27.188 4.401 34.712 1.00 91.38 112 CYS A N 1
ATOM 912 C CA . CYS A 1 112 ? -26.517 5.695 34.790 1.00 91.38 112 CYS A CA 1
ATOM 913 C C . CYS A 1 112 ? -27.052 6.666 33.728 1.00 91.38 112 CYS A C 1
ATOM 915 O O . CYS A 1 112 ? -27.759 6.279 32.801 1.00 91.38 112 CYS A O 1
ATOM 917 N N . VAL A 1 113 ? -26.726 7.954 33.861 1.00 94.38 113 VAL A N 1
ATOM 918 C CA . VAL A 1 113 ? -27.216 9.001 32.952 1.00 94.38 113 VAL A CA 1
ATOM 919 C C . VAL A 1 113 ? -26.065 9.812 32.363 1.00 94.38 113 VAL A C 1
ATOM 921 O O . VAL A 1 113 ? -25.243 10.373 33.089 1.00 94.38 113 VAL A O 1
ATOM 924 N N . GLY A 1 114 ? -26.028 9.912 31.033 1.00 91.94 114 GLY A N 1
ATOM 925 C CA . GLY A 1 114 ? -25.107 10.789 30.313 1.00 91.94 114 GLY A CA 1
ATOM 926 C C . GLY A 1 114 ? -25.543 12.244 30.461 1.00 91.94 114 GLY A C 1
ATOM 927 O O . GLY A 1 114 ? -26.457 12.697 29.783 1.00 91.94 114 GLY A O 1
ATOM 928 N N . ARG A 1 115 ? -24.911 12.995 31.366 1.00 95.62 115 ARG A N 1
ATOM 929 C CA . ARG A 1 115 ? -25.220 14.416 31.624 1.00 95.62 115 ARG A CA 1
ATOM 930 C C . ARG A 1 115 ? -24.296 15.351 30.842 1.00 95.62 115 ARG A C 1
ATOM 932 O O . ARG A 1 115 ? -23.811 16.338 31.395 1.00 95.62 115 ARG A O 1
ATOM 939 N N . GLN A 1 116 ? -24.009 15.023 29.582 1.00 95.88 116 GLN A N 1
ATOM 940 C CA . GLN A 1 116 ? -23.092 15.817 28.769 1.00 95.88 116 GLN A CA 1
ATOM 941 C C . GLN A 1 116 ? -23.641 17.238 28.590 1.00 95.88 116 GLN A C 1
ATOM 943 O O . GLN A 1 116 ? -24.763 17.434 28.129 1.00 95.88 116 GLN A O 1
ATOM 948 N N . LYS A 1 117 ? -22.847 18.236 28.988 1.00 94.12 117 LYS A N 1
ATOM 949 C CA . LYS A 1 117 ? -23.171 19.659 28.855 1.00 94.12 117 LYS A CA 1
ATOM 950 C C . LYS A 1 117 ? -22.096 20.327 28.020 1.00 94.12 117 LYS A C 1
ATOM 952 O O . LYS A 1 117 ? -20.911 20.154 28.286 1.00 94.12 117 LYS A O 1
ATOM 957 N N . MET A 1 118 ? -22.519 21.122 27.047 1.00 92.94 118 MET A N 1
ATOM 958 C CA . MET A 1 118 ? -21.619 21.929 26.238 1.00 92.94 118 MET A CA 1
ATOM 959 C C . MET A 1 118 ? -21.687 23.380 26.714 1.00 92.94 118 MET A C 1
ATOM 961 O O . MET A 1 118 ? -22.769 23.904 26.984 1.00 92.94 118 MET A O 1
ATOM 965 N N . LYS A 1 119 ? -20.531 24.027 26.843 1.00 91.50 119 LYS A N 1
ATOM 966 C CA . LYS A 1 119 ? -20.441 25.469 27.077 1.00 91.50 119 LYS A CA 1
ATOM 967 C C . LYS A 1 119 ? -19.998 26.125 25.779 1.00 91.50 119 LYS A C 1
ATOM 969 O O . LYS A 1 119 ? -19.103 25.619 25.107 1.00 91.50 119 LYS A O 1
ATOM 974 N N . LEU A 1 120 ? -20.665 27.213 25.413 1.00 88.69 120 LEU A N 1
ATOM 975 C CA . LEU A 1 120 ? -20.299 28.001 24.246 1.00 88.69 120 LEU A CA 1
ATOM 976 C C . LEU A 1 120 ? -19.178 28.964 24.634 1.00 88.69 120 LEU A C 1
ATOM 978 O O . LEU A 1 120 ? -19.192 29.535 25.722 1.00 88.69 120 LEU A O 1
ATOM 982 N N . GLY A 1 121 ? -18.208 29.106 23.739 1.00 89.81 121 GLY A N 1
ATOM 983 C CA . GLY A 1 121 ? -17.153 30.108 23.823 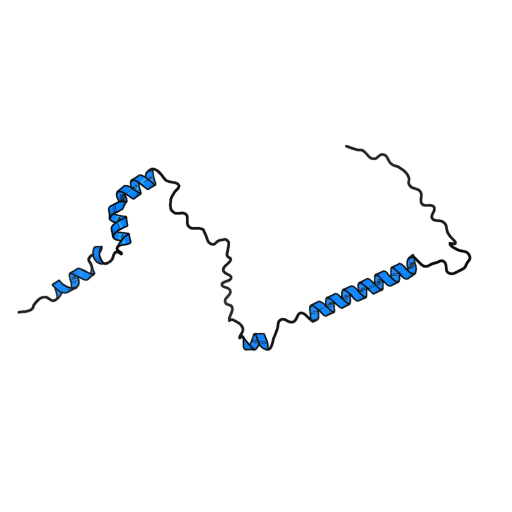1.00 89.81 121 GLY A CA 1
ATOM 984 C C . GLY A 1 121 ? -17.276 31.093 22.666 1.00 89.81 121 GLY A C 1
ATOM 985 O O . GLY A 1 121 ? -17.940 30.803 21.669 1.00 89.81 121 GLY A O 1
ATOM 986 N N . SER A 1 122 ? -16.625 32.246 22.789 1.00 88.94 122 SER A N 1
ATOM 987 C CA . SER A 1 122 ? -16.514 33.192 21.679 1.00 88.94 122 SER A CA 1
ATOM 988 C C . SER A 1 122 ? -15.577 32.619 20.613 1.00 88.94 122 SER A C 1
ATOM 990 O O . SER A 1 122 ? -14.426 32.303 20.915 1.00 88.94 122 SER A O 1
ATOM 992 N N . LYS A 1 123 ? -16.075 32.445 19.383 1.00 86.19 123 LYS A N 1
ATOM 993 C CA . LYS A 1 123 ? -15.280 32.014 18.225 1.00 86.19 123 LYS A CA 1
ATOM 994 C C . LYS A 1 123 ? -15.192 33.175 17.229 1.00 86.19 123 LYS A C 1
ATOM 996 O O . LYS A 1 123 ? -16.233 33.545 16.686 1.00 86.19 123 LYS A O 1
ATOM 1001 N N . PRO A 1 124 ? -14.006 33.764 17.003 1.00 84.88 124 PRO A N 1
ATOM 1002 C CA . PRO A 1 124 ? -13.840 34.809 15.999 1.00 84.88 124 PRO A CA 1
ATOM 1003 C C . PRO A 1 124 ? -14.057 34.239 14.590 1.00 84.88 124 PRO A C 1
ATOM 1005 O O . PRO A 1 124 ? -13.754 33.075 14.333 1.00 84.88 124 PRO A O 1
ATOM 1008 N N . LEU A 1 125 ? -14.612 35.066 13.703 1.00 85.62 125 LEU A N 1
ATOM 1009 C CA . LEU A 1 125 ? -14.960 34.725 12.315 1.00 85.62 125 LEU A CA 1
ATOM 1010 C C . LEU A 1 125 ? -14.101 35.497 11.292 1.00 85.62 125 LEU A C 1
ATOM 1012 O O . LEU A 1 125 ? -14.541 35.701 10.164 1.00 85.62 125 LEU A O 1
ATOM 1016 N N . ILE A 1 126 ? -12.923 35.971 11.716 1.00 75.00 126 ILE A N 1
ATOM 1017 C CA . ILE A 1 126 ? -11.930 36.659 10.872 1.00 75.00 126 ILE A CA 1
ATOM 1018 C C . ILE A 1 126 ? -10.956 35.643 10.289 1.00 75.00 126 ILE A C 1
ATOM 1020 O O . ILE A 1 126 ? -10.506 34.770 11.067 1.00 75.00 126 ILE A O 1
#

Secondary structure (DSSP, 8-state):
----GGGGSGGGS-HHHHS-HHHHHHHTTHHHHHHHHHH-TT-S--PPPGGGS--------PPPHHHHHHS----HHHHHHHHHHHHHHHHHHHHHHHHHTPPPSSTT---S--------------

Sequence (126 aa):
MEISITARYSKLTDRRIQMDAQARRRERRAEKQAQWKAANPLLVGVSAKPVNRPILSLNRKPKSRVESALNPIDLTVLAEYHEQIESNLQRIERKNQRTWYSKPRSEMGVTCVGRQKMKLGSKPLI

InterPro domains:
  IPR020952 Antitermination protein N, arginine-rich motif [PF11438] (20-54)

Organism: Escherichia coli (NCBI:txid562)